Protein AF-A0A838K433-F1 (afdb_monomer_lite)

Structure (mmCIF, N/CA/C/O backbone):
data_AF-A0A838K433-F1
#
_entry.id   AF-A0A838K433-F1
#
loop_
_atom_site.group_PDB
_atom_site.id
_atom_site.type_symbol
_atom_site.label_atom_id
_atom_site.label_alt_id
_atom_site.label_comp_id
_atom_site.label_asym_id
_atom_site.label_entity_id
_atom_site.label_seq_id
_atom_site.pdbx_PDB_ins_code
_atom_site.Cartn_x
_atom_site.Cartn_y
_atom_site.Cartn_z
_atom_site.occupancy
_atom_site.B_iso_or_equiv
_atom_site.auth_seq_id
_atom_site.auth_comp_id
_atom_site.auth_asym_id
_atom_site.auth_atom_id
_atom_site.pdbx_PDB_model_num
ATOM 1 N N . MET A 1 1 ? 15.344 -2.415 -5.178 1.00 89.94 1 MET A N 1
ATOM 2 C CA . MET A 1 1 ? 14.919 -3.363 -4.120 1.00 89.94 1 MET A CA 1
ATOM 3 C C . MET A 1 1 ? 14.502 -4.659 -4.794 1.00 89.94 1 MET A C 1
ATOM 5 O O . MET A 1 1 ? 14.329 -4.636 -6.005 1.00 89.94 1 MET A O 1
ATOM 9 N N . VAL A 1 2 ? 14.387 -5.760 -4.058 1.00 92.88 2 VAL A N 1
ATOM 10 C CA . VAL A 1 2 ? 13.956 -7.071 -4.577 1.00 92.88 2 VAL A CA 1
ATOM 11 C C . VAL A 1 2 ? 12.911 -7.642 -3.614 1.00 92.88 2 VAL A C 1
ATOM 13 O O . VAL A 1 2 ? 13.137 -7.512 -2.407 1.00 92.88 2 VAL A O 1
ATOM 16 N N . PRO A 1 3 ? 11.809 -8.248 -4.096 1.00 95.12 3 PRO A N 1
ATOM 17 C CA . PRO A 1 3 ? 10.878 -8.977 -3.235 1.00 95.12 3 PRO A CA 1
ATOM 18 C C . PRO A 1 3 ? 11.617 -10.002 -2.378 1.00 95.12 3 PRO A C 1
ATOM 20 O O . PRO A 1 3 ? 12.563 -10.640 -2.851 1.00 95.12 3 PRO A O 1
ATOM 23 N N . GLU A 1 4 ? 11.229 -10.147 -1.118 1.00 94.06 4 GLU A N 1
ATOM 24 C CA . GLU A 1 4 ? 11.929 -11.026 -0.185 1.00 94.06 4 GLU A CA 1
ATOM 25 C C . GLU A 1 4 ? 11.886 -12.482 -0.650 1.00 94.06 4 GLU A C 1
ATOM 27 O O . GLU A 1 4 ? 12.928 -13.146 -0.654 1.00 94.06 4 GLU A O 1
ATOM 32 N N . ALA A 1 5 ? 10.738 -12.912 -1.182 1.00 93.62 5 ALA A N 1
ATOM 33 C CA . ALA A 1 5 ? 10.554 -14.238 -1.772 1.00 93.62 5 ALA A CA 1
ATOM 34 C C . ALA A 1 5 ? 11.549 -14.557 -2.910 1.00 93.62 5 ALA A C 1
ATOM 36 O O . ALA A 1 5 ? 11.824 -15.720 -3.191 1.00 93.62 5 ALA A O 1
ATOM 37 N N . LEU A 1 6 ? 12.129 -13.533 -3.549 1.00 93.25 6 LEU A N 1
ATOM 38 C CA . LEU A 1 6 ? 13.041 -13.667 -4.691 1.00 93.25 6 LEU A CA 1
ATOM 39 C C . LEU A 1 6 ? 14.467 -13.188 -4.388 1.00 93.25 6 LEU A C 1
ATOM 41 O O . LEU A 1 6 ? 15.329 -13.168 -5.266 1.00 93.25 6 LEU A O 1
ATOM 45 N N . ALA A 1 7 ? 14.750 -12.784 -3.149 1.00 93.25 7 ALA A N 1
ATOM 46 C CA . ALA A 1 7 ? 16.032 -12.190 -2.782 1.00 93.25 7 ALA A CA 1
ATOM 47 C C . ALA A 1 7 ? 17.143 -13.223 -2.510 1.00 93.25 7 ALA A C 1
ATOM 49 O O . ALA A 1 7 ? 18.300 -12.836 -2.290 1.00 93.25 7 ALA A O 1
ATOM 50 N N . GLY A 1 8 ? 16.815 -14.519 -2.482 1.00 90.56 8 GLY A N 1
ATOM 51 C CA . GLY A 1 8 ? 17.720 -15.591 -2.060 1.00 90.56 8 GLY A CA 1
ATOM 52 C C . GLY A 1 8 ? 18.079 -15.524 -0.562 1.00 90.56 8 GLY A C 1
ATOM 53 O O . GLY A 1 8 ? 17.536 -14.700 0.179 1.00 90.56 8 GLY A O 1
ATOM 54 N N . PRO A 1 9 ? 19.021 -16.345 -0.069 1.00 87.50 9 PRO A N 1
ATOM 55 C CA . PRO A 1 9 ? 19.333 -16.433 1.361 1.00 87.50 9 PRO A CA 1
ATOM 56 C C . PRO A 1 9 ? 19.984 -15.159 1.936 1.00 87.50 9 PRO A C 1
ATOM 58 O O . PRO A 1 9 ? 20.770 -14.472 1.270 1.00 87.50 9 PRO A O 1
ATOM 61 N N . GLY A 1 10 ? 19.705 -14.861 3.211 1.00 85.69 10 GLY A N 1
ATOM 62 C CA . GLY A 1 10 ? 20.320 -13.774 3.987 1.00 85.69 10 GLY A CA 1
ATOM 63 C C . GLY A 1 10 ? 19.314 -12.822 4.641 1.00 85.69 10 GLY A C 1
ATOM 64 O O . GLY A 1 10 ? 18.119 -13.053 4.588 1.00 85.69 10 GLY A O 1
ATOM 65 N N . THR A 1 11 ? 19.810 -11.735 5.245 1.00 82.38 11 THR A N 1
ATOM 66 C CA . THR A 1 11 ? 18.989 -10.843 6.092 1.00 82.38 11 THR A CA 1
ATOM 67 C C . THR A 1 11 ? 18.706 -9.460 5.499 1.00 82.38 11 THR A C 1
ATOM 69 O O . THR A 1 11 ? 17.673 -8.873 5.779 1.00 82.38 11 THR A O 1
ATOM 72 N N . ARG A 1 12 ? 19.611 -8.896 4.682 1.00 84.75 12 ARG A N 1
ATOM 73 C CA . ARG A 1 12 ? 19.490 -7.494 4.211 1.00 84.75 12 ARG A CA 1
ATOM 74 C C . ARG A 1 12 ? 19.630 -7.312 2.703 1.00 84.75 12 ARG A C 1
ATOM 76 O O . ARG A 1 12 ? 18.890 -6.549 2.088 1.00 84.75 12 ARG A O 1
ATOM 83 N N . GLY A 1 13 ? 20.602 -7.991 2.100 1.00 90.44 13 GLY A N 1
ATOM 84 C CA . GLY A 1 13 ? 20.918 -7.872 0.674 1.00 90.44 13 GLY A CA 1
ATOM 85 C C . GLY A 1 13 ? 20.280 -8.973 -0.165 1.00 90.44 13 GLY A C 1
ATOM 86 O O . GLY A 1 13 ? 20.207 -10.119 0.289 1.00 90.44 13 GLY A O 1
ATOM 87 N N . ALA A 1 14 ? 19.859 -8.644 -1.383 1.00 93.06 14 ALA A N 1
ATOM 88 C CA . ALA A 1 14 ? 19.435 -9.624 -2.380 1.00 93.06 14 ALA A CA 1
ATOM 89 C C . ALA A 1 14 ? 20.651 -10.272 -3.061 1.00 93.06 14 ALA A C 1
ATOM 91 O O . ALA A 1 14 ? 21.678 -9.619 -3.243 1.00 93.06 14 ALA A O 1
ATOM 92 N N . ARG A 1 15 ? 20.567 -11.560 -3.403 1.00 90.12 15 ARG A N 1
ATOM 93 C CA . ARG A 1 15 ? 21.621 -12.306 -4.106 1.00 90.12 15 ARG A CA 1
ATOM 94 C C . ARG A 1 15 ? 21.417 -12.186 -5.614 1.00 90.12 15 ARG A C 1
ATOM 96 O O . ARG A 1 15 ? 20.578 -12.873 -6.175 1.00 90.12 15 ARG A O 1
ATOM 103 N N . LEU A 1 16 ? 22.198 -11.317 -6.257 1.00 90.00 16 LEU A N 1
ATOM 104 C CA . LEU A 1 16 ? 22.052 -10.981 -7.679 1.00 90.00 16 LEU A CA 1
ATOM 105 C C . LEU A 1 16 ? 23.226 -11.493 -8.532 1.00 90.00 16 LEU A C 1
ATOM 107 O O . LEU A 1 16 ? 23.730 -10.780 -9.399 1.00 90.00 16 LEU A O 1
ATOM 111 N N . GLY A 1 17 ? 23.699 -12.711 -8.244 1.00 88.44 17 GLY A N 1
ATOM 112 C CA . GLY A 1 17 ? 24.794 -13.363 -8.972 1.00 88.44 17 GLY A CA 1
ATOM 113 C C . GLY A 1 17 ? 26.049 -12.478 -9.083 1.00 88.44 17 GLY A C 1
ATOM 114 O O . GLY A 1 17 ? 26.597 -12.103 -8.040 1.00 88.44 17 GLY A O 1
ATOM 115 N N . PRO A 1 18 ? 26.493 -12.105 -10.304 1.00 91.44 18 PRO A N 1
ATOM 116 C CA . PRO A 1 18 ? 27.712 -11.315 -10.521 1.00 91.44 18 PRO A CA 1
ATOM 117 C C . PRO A 1 18 ? 27.655 -9.916 -9.887 1.00 91.44 18 PRO A C 1
ATOM 119 O O . PRO A 1 18 ? 28.691 -9.341 -9.565 1.00 91.44 18 PRO A O 1
ATOM 122 N N . HIS A 1 19 ? 26.458 -9.379 -9.634 1.00 86.75 19 HIS A N 1
ATOM 123 C CA . HIS A 1 19 ? 26.279 -8.082 -8.972 1.00 86.75 19 HIS A CA 1
ATOM 124 C C . HIS A 1 19 ? 26.408 -8.159 -7.435 1.00 86.75 19 HIS A C 1
ATOM 126 O O . HIS A 1 19 ? 26.333 -7.145 -6.733 1.00 86.75 19 HIS A O 1
ATOM 132 N N . GLY A 1 20 ? 26.620 -9.359 -6.883 1.00 87.50 20 GLY A N 1
ATOM 133 C CA . GLY A 1 20 ? 26.852 -9.590 -5.460 1.00 87.50 20 GLY A CA 1
ATOM 134 C C . GLY A 1 20 ? 25.628 -9.325 -4.574 1.00 87.50 20 GLY A C 1
ATOM 135 O O . GLY A 1 20 ? 24.482 -9.362 -5.018 1.00 87.50 20 GLY A O 1
ATOM 136 N N . LYS A 1 21 ? 25.875 -9.080 -3.275 1.00 84.00 21 LYS A N 1
ATOM 137 C CA . LYS A 1 21 ? 24.831 -8.908 -2.237 1.00 84.00 21 LYS A CA 1
ATOM 138 C C . LYS A 1 21 ? 24.562 -7.464 -1.799 1.00 84.00 21 LYS A C 1
ATOM 140 O O . LYS A 1 21 ? 23.824 -7.244 -0.842 1.00 84.00 21 LYS A O 1
ATOM 145 N N . ARG A 1 22 ? 25.221 -6.484 -2.426 1.00 88.25 22 ARG A N 1
ATOM 146 C CA . ARG A 1 22 ? 25.147 -5.058 -2.044 1.00 88.25 22 ARG A CA 1
ATOM 147 C C . ARG A 1 22 ? 24.387 -4.189 -3.048 1.00 88.25 22 ARG A C 1
ATOM 149 O O . ARG A 1 22 ? 24.038 -3.069 -2.700 1.00 88.25 22 ARG A O 1
ATOM 156 N N . ALA A 1 23 ? 24.106 -4.706 -4.246 1.00 91.31 23 ALA A N 1
ATOM 157 C CA . ALA A 1 23 ? 23.444 -3.960 -5.316 1.00 91.31 23 ALA A CA 1
ATOM 158 C C . ALA A 1 23 ? 21.968 -3.644 -5.018 1.00 91.31 23 ALA A C 1
ATOM 160 O O . ALA A 1 23 ? 21.461 -2.605 -5.429 1.00 91.31 23 ALA A O 1
ATOM 161 N N . ALA A 1 24 ? 21.273 -4.506 -4.269 1.00 90.94 24 ALA A N 1
ATOM 162 C CA . ALA A 1 24 ? 19.888 -4.272 -3.880 1.00 90.94 24 ALA A CA 1
ATOM 163 C C . ALA A 1 24 ? 19.582 -4.812 -2.482 1.00 90.94 24 ALA A C 1
ATOM 165 O O . ALA A 1 24 ? 20.153 -5.808 -2.030 1.00 90.94 24 ALA A O 1
ATOM 166 N N . ARG A 1 25 ? 18.634 -4.157 -1.809 1.00 91.81 25 ARG A N 1
ATOM 167 C CA . ARG A 1 25 ? 18.033 -4.640 -0.561 1.00 91.81 25 ARG A CA 1
ATOM 168 C C . ARG A 1 25 ? 16.790 -5.470 -0.849 1.00 91.81 25 ARG A C 1
ATOM 170 O O . ARG A 1 25 ? 16.063 -5.152 -1.795 1.00 91.81 25 ARG A O 1
ATOM 177 N N . ARG A 1 26 ? 16.566 -6.490 -0.021 1.00 93.56 26 ARG A N 1
ATOM 178 C CA . ARG A 1 26 ? 15.294 -7.221 0.026 1.00 93.56 26 ARG A CA 1
ATOM 179 C C . ARG A 1 26 ? 14.228 -6.381 0.730 1.00 93.56 26 ARG A C 1
ATOM 181 O O . ARG A 1 26 ? 14.591 -5.566 1.580 1.00 93.56 26 ARG A O 1
ATOM 188 N N . ALA A 1 27 ? 12.969 -6.544 0.352 1.00 92.69 27 ALA A N 1
ATOM 189 C CA . ALA A 1 27 ? 11.845 -5.878 0.997 1.00 92.69 27 ALA A CA 1
ATOM 190 C C . ALA A 1 27 ? 10.579 -6.728 0.857 1.00 92.69 27 ALA A C 1
ATOM 192 O O . ALA A 1 27 ? 10.219 -7.111 -0.259 1.00 92.69 27 ALA A O 1
ATOM 193 N N . LYS A 1 28 ? 9.930 -6.982 1.993 1.00 94.62 28 LYS A N 1
ATOM 194 C CA . LYS A 1 28 ? 8.641 -7.660 2.085 1.00 94.62 28 LYS A CA 1
ATOM 195 C C . LYS A 1 28 ? 7.521 -6.756 1.569 1.00 94.62 28 LYS A C 1
ATOM 197 O O . LYS A 1 28 ? 7.586 -5.535 1.717 1.00 94.62 28 LYS A O 1
ATOM 202 N N . GLY A 1 29 ? 6.514 -7.350 0.939 1.00 96.06 29 GLY A N 1
ATOM 203 C CA . GLY A 1 29 ? 5.365 -6.644 0.377 1.00 96.06 29 GLY A CA 1
ATOM 204 C C . GLY A 1 29 ? 5.584 -6.134 -1.051 1.00 96.06 29 GLY A C 1
ATOM 205 O O . GLY A 1 29 ? 4.675 -5.545 -1.625 1.00 96.06 29 GLY A O 1
ATOM 206 N N . LEU A 1 30 ? 6.757 -6.364 -1.657 1.00 97.19 30 LEU A N 1
ATOM 207 C CA . LEU A 1 30 ? 7.008 -6.031 -3.069 1.00 97.19 30 LEU A CA 1
ATOM 208 C C . LEU A 1 30 ? 6.631 -7.161 -4.034 1.00 97.19 30 LEU A C 1
ATOM 210 O O . LEU A 1 30 ? 6.676 -6.960 -5.245 1.00 97.19 30 LEU A O 1
ATOM 214 N N . GLU A 1 31 ? 6.280 -8.340 -3.528 1.00 98.12 31 GLU A N 1
ATOM 215 C CA . GLU A 1 31 ? 5.940 -9.523 -4.320 1.00 98.12 31 GLU A CA 1
ATOM 216 C C . GLU A 1 31 ? 4.786 -9.235 -5.286 1.00 98.12 31 GLU A C 1
ATOM 218 O O . GLU A 1 31 ? 4.865 -9.579 -6.467 1.00 98.12 31 GLU A O 1
ATOM 223 N N . GLY A 1 32 ? 3.760 -8.517 -4.814 1.00 97.69 32 GLY A N 1
ATOM 224 C CA . GLY A 1 32 ? 2.599 -8.151 -5.624 1.00 97.69 32 GLY A CA 1
ATOM 225 C C . GLY A 1 32 ? 2.948 -7.309 -6.851 1.00 97.69 32 GLY A C 1
ATOM 226 O O . GLY A 1 32 ? 2.273 -7.427 -7.867 1.00 97.69 32 GLY A O 1
ATOM 227 N N . ALA A 1 33 ? 4.044 -6.540 -6.824 1.00 97.69 33 ALA A N 1
ATOM 228 C CA . ALA A 1 33 ? 4.461 -5.694 -7.947 1.00 97.69 33 ALA A CA 1
ATOM 229 C C . ALA A 1 33 ? 4.930 -6.491 -9.179 1.00 97.69 33 ALA A C 1
ATOM 231 O O . ALA A 1 33 ? 5.159 -5.912 -10.241 1.00 97.69 33 ALA A O 1
ATOM 232 N N . LEU A 1 34 ? 5.114 -7.809 -9.048 1.00 96.19 34 LEU A N 1
ATOM 233 C CA . LEU A 1 34 ? 5.389 -8.707 -10.172 1.00 96.19 34 LEU A CA 1
ATOM 234 C C . LEU A 1 34 ? 4.120 -9.281 -10.811 1.00 96.19 34 LEU A C 1
ATOM 236 O O . LEU A 1 34 ? 4.208 -9.808 -11.918 1.00 96.19 34 LEU A O 1
ATOM 240 N N . VAL A 1 35 ? 2.980 -9.159 -10.129 1.00 97.56 35 VAL A N 1
ATOM 241 C CA . VAL A 1 35 ? 1.703 -9.787 -10.483 1.00 97.56 35 VAL A CA 1
ATOM 242 C C . VAL A 1 35 ? 0.679 -8.719 -10.862 1.00 97.56 35 VAL A C 1
ATOM 244 O O . VAL A 1 35 ? 0.248 -8.663 -12.008 1.00 97.56 35 VAL A O 1
ATOM 247 N N . ASP A 1 36 ? 0.350 -7.826 -9.928 1.00 98.31 36 ASP A N 1
ATOM 248 C CA . ASP A 1 36 ? -0.511 -6.666 -10.152 1.00 98.31 36 ASP A CA 1
ATOM 249 C C . ASP A 1 36 ? 0.358 -5.508 -10.649 1.00 98.31 36 ASP A C 1
ATOM 251 O O . ASP A 1 36 ? 1.019 -4.815 -9.869 1.00 98.31 36 ASP A O 1
ATOM 255 N N . ARG A 1 37 ? 0.436 -5.366 -11.974 1.00 97.88 37 ARG A N 1
ATOM 256 C CA . ARG A 1 37 ? 1.218 -4.335 -12.658 1.00 97.88 37 ARG A CA 1
ATOM 257 C C . ARG A 1 37 ? 0.705 -4.100 -14.067 1.00 97.88 37 ARG A C 1
ATOM 259 O O . ARG A 1 37 ? 0.320 -5.039 -14.756 1.00 97.88 37 ARG A O 1
ATOM 266 N N . ASP A 1 38 ? 0.858 -2.868 -14.521 1.00 96.50 38 ASP A N 1
ATOM 267 C CA . ASP A 1 38 ? 0.491 -2.447 -15.866 1.00 96.50 38 ASP A CA 1
ATOM 268 C C . ASP A 1 38 ? 1.687 -1.774 -16.551 1.00 96.50 38 ASP A C 1
ATOM 270 O O . ASP A 1 38 ? 2.643 -1.333 -15.903 1.00 96.50 38 ASP A O 1
ATOM 274 N N . ARG A 1 39 ? 1.692 -1.737 -17.886 1.00 97.19 39 ARG A N 1
ATOM 275 C CA . ARG A 1 39 ? 2.746 -1.056 -18.646 1.00 97.19 39 ARG A CA 1
ATOM 276 C C . ARG A 1 39 ? 2.346 0.397 -18.860 1.00 97.19 39 ARG A C 1
ATOM 278 O O . ARG A 1 39 ? 1.383 0.672 -19.564 1.00 97.19 39 ARG A O 1
ATOM 285 N N . HIS A 1 40 ? 3.116 1.320 -18.297 1.00 96.38 40 HIS A N 1
ATOM 286 C CA . HIS A 1 40 ? 2.882 2.755 -18.434 1.00 96.38 40 HIS A CA 1
ATOM 287 C C . HIS A 1 40 ? 3.940 3.389 -19.330 1.00 96.38 40 HIS A C 1
ATOM 289 O O . HIS A 1 40 ? 5.113 3.005 -19.285 1.00 96.38 40 HIS A O 1
ATOM 295 N N . SER A 1 41 ? 3.525 4.381 -20.119 1.00 96.50 41 SER A N 1
ATOM 296 C CA . SER A 1 41 ? 4.446 5.320 -20.757 1.00 96.50 41 SER A CA 1
ATOM 297 C C . SER A 1 41 ? 4.638 6.520 -19.838 1.00 96.50 41 SER A C 1
ATOM 299 O O . SER A 1 41 ? 3.664 7.163 -19.450 1.00 96.50 41 SER A O 1
ATOM 301 N N . ILE A 1 42 ? 5.884 6.797 -19.470 1.00 94.62 42 ILE A N 1
ATOM 302 C CA . ILE A 1 42 ? 6.265 7.973 -18.692 1.00 94.62 42 ILE A CA 1
ATOM 303 C C . ILE A 1 42 ? 6.897 8.965 -19.662 1.00 94.62 42 ILE A C 1
ATOM 305 O O . ILE A 1 42 ? 7.993 8.714 -20.168 1.00 94.62 42 ILE A O 1
ATOM 309 N N . ALA A 1 43 ? 6.184 10.054 -19.939 1.00 96.12 43 ALA A N 1
ATOM 310 C CA . ALA A 1 43 ? 6.647 11.145 -20.788 1.00 96.12 43 ALA A CA 1
ATOM 311 C C . ALA A 1 43 ? 7.391 12.210 -19.970 1.00 96.12 43 ALA A C 1
ATOM 313 O O . ALA A 1 43 ? 7.228 12.305 -18.748 1.00 96.12 43 ALA A O 1
ATOM 314 N N . ALA A 1 44 ? 8.214 13.008 -20.647 1.00 96.12 44 ALA A N 1
ATOM 315 C CA . ALA A 1 44 ? 8.796 14.202 -20.060 1.00 96.12 44 ALA A CA 1
ATOM 316 C C . ALA A 1 44 ? 7.703 15.180 -19.587 1.00 96.12 44 ALA A C 1
ATOM 318 O O . ALA A 1 44 ? 6.595 15.214 -20.118 1.00 96.12 44 ALA A O 1
ATOM 319 N N . LEU A 1 45 ? 8.021 15.968 -18.555 1.00 96.06 45 LEU A N 1
ATOM 320 C CA . LEU A 1 45 ? 7.087 16.949 -17.996 1.00 96.06 45 LEU A CA 1
ATOM 321 C C . LEU A 1 45 ? 6.926 18.181 -18.902 1.00 96.06 45 LEU A C 1
ATOM 323 O O . LEU A 1 45 ? 5.869 18.805 -18.897 1.00 96.06 45 LEU A O 1
ATOM 327 N N . ASP A 1 46 ? 7.976 18.540 -19.646 1.00 96.12 46 ASP A N 1
ATOM 328 C CA . ASP A 1 46 ? 7.944 19.634 -20.616 1.00 96.12 46 ASP A CA 1
ATOM 329 C C . ASP A 1 46 ? 7.135 19.198 -21.853 1.00 96.12 46 ASP A C 1
ATOM 331 O O . ASP A 1 46 ? 7.522 18.223 -22.499 1.00 96.12 46 ASP A O 1
ATOM 335 N N . PRO A 1 47 ? 6.050 19.907 -22.225 1.00 93.25 47 PRO A N 1
ATOM 336 C CA . PRO A 1 47 ? 5.231 19.556 -23.387 1.00 93.25 47 PRO A CA 1
ATOM 337 C C . PRO A 1 47 ? 5.978 19.564 -24.729 1.00 93.25 47 PRO A C 1
ATOM 339 O O . PRO A 1 47 ? 5.487 18.989 -25.697 1.00 93.25 47 PRO A O 1
ATOM 342 N N . SER A 1 48 ? 7.127 20.241 -24.812 1.00 96.25 48 SER A N 1
ATOM 343 C CA . SER A 1 48 ? 7.980 20.272 -26.006 1.00 96.25 48 SER A CA 1
ATOM 344 C C . SER A 1 48 ? 8.999 19.128 -26.060 1.00 96.25 48 SER A C 1
ATOM 346 O O . SER A 1 48 ? 9.619 18.891 -27.101 1.00 96.25 48 SER A O 1
ATOM 348 N N . ASP A 1 49 ? 9.168 18.395 -24.958 1.00 97.38 49 ASP A N 1
ATOM 349 C CA . ASP A 1 49 ? 10.081 17.267 -24.857 1.00 97.38 49 ASP A CA 1
ATOM 350 C C . ASP A 1 49 ? 9.355 15.951 -25.165 1.00 97.38 49 ASP A C 1
ATOM 352 O O . ASP A 1 49 ? 8.580 15.419 -24.374 1.00 97.38 49 ASP A O 1
ATOM 356 N N . ASN A 1 50 ? 9.656 15.383 -26.331 1.00 96.31 50 ASN A N 1
ATOM 357 C CA . ASN A 1 50 ? 9.012 14.161 -26.818 1.00 96.31 50 ASN A CA 1
ATOM 358 C C . ASN A 1 50 ? 9.606 12.869 -26.230 1.00 96.31 50 ASN A C 1
ATOM 360 O O . ASN A 1 50 ? 9.253 11.767 -26.666 1.00 96.31 50 ASN A O 1
ATOM 364 N N . ARG A 1 51 ? 10.550 12.957 -25.283 1.00 97.62 51 ARG A N 1
ATOM 365 C CA . ARG A 1 51 ? 11.126 11.765 -24.652 1.00 97.62 51 ARG A CA 1
ATOM 366 C C . ARG A 1 51 ? 10.072 11.059 -23.809 1.00 97.62 51 ARG A C 1
ATOM 368 O O . ARG A 1 51 ? 9.444 11.647 -22.932 1.00 97.62 51 ARG A O 1
ATOM 375 N N . GLN A 1 52 ? 9.950 9.756 -24.027 1.00 97.00 52 GLN A N 1
ATOM 376 C CA . GLN A 1 52 ? 9.136 8.874 -23.204 1.00 97.00 52 GLN A CA 1
ATOM 377 C C . GLN A 1 52 ? 9.821 7.525 -23.016 1.00 97.00 52 GLN A C 1
ATOM 379 O O . GLN A 1 52 ? 10.568 7.064 -23.882 1.00 97.00 52 GLN A O 1
ATOM 384 N N . ILE A 1 53 ? 9.542 6.878 -21.889 1.00 97.06 53 ILE A N 1
ATOM 385 C CA . ILE A 1 53 ? 9.988 5.514 -21.606 1.00 97.06 53 ILE A CA 1
ATOM 386 C C . ILE A 1 53 ? 8.801 4.659 -21.180 1.00 97.06 53 ILE A C 1
ATOM 388 O O . ILE A 1 53 ? 7.963 5.091 -20.392 1.00 97.06 53 ILE A O 1
ATOM 392 N N . SER A 1 54 ? 8.735 3.425 -21.676 1.00 97.19 54 SER A N 1
ATOM 393 C CA . SER A 1 54 ? 7.728 2.465 -21.224 1.00 97.19 54 SER A CA 1
ATOM 394 C C . SER A 1 54 ? 8.298 1.549 -20.152 1.00 97.19 54 SER A C 1
ATO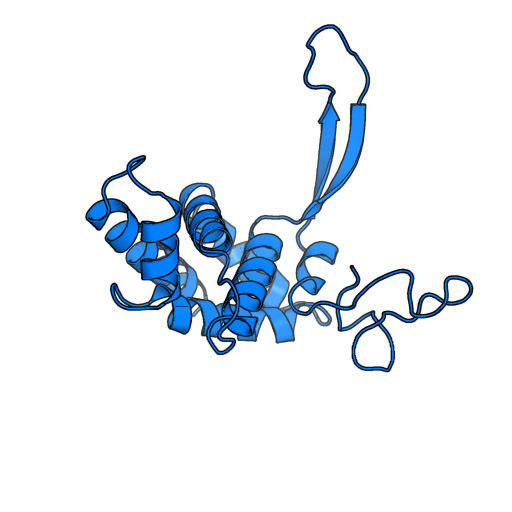M 396 O O . SER A 1 54 ? 9.330 0.912 -20.371 1.00 97.19 54 SER A O 1
ATOM 398 N N . MET A 1 55 ? 7.599 1.417 -19.028 1.00 96.69 55 MET A N 1
ATOM 399 C CA . MET A 1 55 ? 7.991 0.513 -17.948 1.00 96.69 55 MET A CA 1
ATOM 400 C C . MET A 1 55 ? 6.786 -0.154 -17.293 1.00 96.69 55 MET A C 1
ATOM 402 O O . MET A 1 55 ? 5.662 0.333 -17.382 1.00 96.69 55 MET A O 1
ATOM 406 N N . TRP A 1 56 ? 7.038 -1.274 -16.624 1.00 97.50 56 TRP A N 1
ATOM 407 C CA . TRP A 1 56 ? 6.062 -1.884 -15.730 1.00 97.50 56 TRP A CA 1
ATOM 408 C C . TRP A 1 56 ? 5.948 -1.060 -14.449 1.00 97.50 56 TRP A C 1
ATOM 410 O O . TRP A 1 56 ? 6.961 -0.782 -13.806 1.00 97.50 56 TRP A O 1
ATOM 420 N N . VAL A 1 57 ? 4.724 -0.703 -14.074 1.00 96.44 57 VAL A N 1
ATOM 421 C CA . VAL A 1 57 ? 4.400 0.017 -12.840 1.00 96.44 57 VAL A CA 1
ATOM 422 C C . VAL A 1 57 ? 3.487 -0.865 -12.006 1.00 96.44 57 VAL A C 1
ATOM 424 O O . VAL A 1 57 ? 2.569 -1.484 -12.536 1.00 96.44 57 VAL A O 1
ATOM 427 N N . ALA A 1 58 ? 3.764 -0.945 -10.706 1.00 97.94 58 ALA A N 1
ATOM 428 C CA . ALA A 1 58 ? 2.939 -1.703 -9.777 1.00 97.94 58 ALA A CA 1
ATOM 429 C C . ALA A 1 58 ? 1.504 -1.159 -9.770 1.00 97.94 58 ALA A C 1
ATOM 431 O O . ALA A 1 58 ? 1.295 0.053 -9.689 1.00 97.94 58 ALA A O 1
ATOM 432 N N . GLY A 1 59 ? 0.541 -2.069 -9.839 1.00 98.06 59 GLY A N 1
ATOM 433 C CA . GLY A 1 59 ? -0.871 -1.757 -9.742 1.00 98.06 59 GLY A CA 1
ATOM 434 C C . GLY A 1 59 ? -1.279 -1.385 -8.312 1.00 98.06 59 GLY A C 1
ATOM 435 O O . GLY A 1 59 ? -0.495 -1.532 -7.365 1.00 98.06 59 GLY A O 1
ATOM 436 N N . PRO A 1 60 ? -2.507 -0.876 -8.123 1.00 98.00 60 PRO A N 1
ATOM 437 C CA . PRO A 1 60 ? -2.931 -0.343 -6.834 1.00 98.00 60 PRO A CA 1
ATOM 438 C C . PRO A 1 60 ? -2.974 -1.367 -5.694 1.00 98.00 60 PRO A C 1
ATOM 440 O O . PRO A 1 60 ? -2.667 -1.010 -4.557 1.00 98.00 60 PRO A O 1
ATOM 443 N N . GLY A 1 61 ? -3.301 -2.631 -5.978 1.00 98.31 61 GLY A N 1
ATOM 444 C CA . GLY A 1 61 ? -3.301 -3.697 -4.976 1.00 98.31 61 GLY A CA 1
ATOM 445 C C . GLY A 1 61 ? -1.883 -3.998 -4.494 1.00 98.31 61 GLY A C 1
ATOM 446 O O . GLY A 1 61 ? -1.629 -4.036 -3.290 1.00 98.31 61 GLY A O 1
ATOM 447 N N . ALA A 1 62 ? -0.931 -4.109 -5.422 1.00 98.50 62 ALA A N 1
ATOM 448 C CA . ALA A 1 62 ? 0.486 -4.265 -5.096 1.00 98.50 62 ALA A CA 1
ATOM 449 C C . ALA A 1 62 ? 1.043 -3.073 -4.305 1.00 98.50 62 ALA A C 1
ATOM 451 O O . ALA A 1 62 ? 1.797 -3.261 -3.347 1.00 98.50 62 ALA A O 1
ATOM 452 N N . LEU A 1 63 ? 0.677 -1.846 -4.690 1.00 98.25 63 LEU A N 1
ATOM 453 C CA . LEU A 1 63 ? 1.097 -0.637 -3.983 1.00 98.25 63 LEU A CA 1
ATOM 454 C C . LEU A 1 63 ? 0.541 -0.596 -2.556 1.00 98.25 63 LEU A C 1
ATOM 456 O O . LEU A 1 63 ? 1.297 -0.286 -1.635 1.00 98.25 63 LEU A O 1
ATOM 460 N N . LEU A 1 64 ? -0.732 -0.949 -2.358 1.00 98.44 64 LEU A N 1
ATOM 461 C CA . LEU A 1 64 ? -1.340 -1.018 -1.030 1.00 98.44 64 LEU A CA 1
ATOM 462 C C . LEU A 1 64 ? -0.610 -2.029 -0.136 1.00 98.44 64 LEU A C 1
ATOM 464 O O . LEU A 1 64 ? -0.184 -1.668 0.962 1.00 98.44 64 LEU A O 1
ATOM 468 N N . VAL A 1 65 ? -0.391 -3.255 -0.627 1.00 98.44 65 VAL A N 1
ATOM 469 C CA . VAL A 1 65 ? 0.347 -4.308 0.097 1.00 98.44 65 VAL A CA 1
ATOM 470 C C . VAL A 1 65 ? 1.731 -3.807 0.514 1.00 98.44 65 VAL A C 1
ATOM 472 O O . VAL A 1 65 ? 2.096 -3.885 1.689 1.00 98.44 65 VAL A O 1
ATOM 475 N N . ALA A 1 66 ? 2.485 -3.219 -0.418 1.00 97.44 66 ALA A N 1
ATOM 476 C CA . ALA A 1 66 ? 3.820 -2.699 -0.138 1.00 97.44 66 ALA A CA 1
ATOM 477 C C . ALA A 1 66 ? 3.814 -1.586 0.924 1.00 97.44 66 ALA A C 1
ATOM 479 O O . ALA A 1 66 ? 4.688 -1.548 1.794 1.00 97.44 66 ALA A O 1
ATOM 480 N N . LYS A 1 67 ? 2.845 -0.665 0.859 1.00 96.12 67 LYS A N 1
ATOM 481 C CA . LYS A 1 67 ? 2.732 0.466 1.793 1.00 96.12 67 LYS A CA 1
ATOM 482 C C . LYS A 1 67 ? 2.400 0.003 3.204 1.00 96.12 67 LYS A C 1
ATOM 484 O O . LYS A 1 67 ? 3.053 0.440 4.147 1.00 96.12 67 LYS A O 1
ATOM 489 N N . VAL A 1 68 ? 1.440 -0.904 3.335 1.00 96.50 68 VAL A N 1
ATOM 490 C CA . VAL A 1 68 ? 0.973 -1.428 4.622 1.00 96.50 68 VAL A CA 1
ATOM 491 C C . VAL A 1 68 ? 2.094 -2.174 5.349 1.00 96.50 68 VAL A C 1
ATOM 493 O O . VAL A 1 68 ? 2.379 -1.855 6.503 1.00 96.50 68 VAL A O 1
ATOM 496 N N . HIS A 1 69 ? 2.820 -3.063 4.657 1.00 95.81 69 HIS A N 1
ATOM 497 C CA . HIS A 1 69 ? 4.023 -3.704 5.214 1.00 95.81 69 HIS A CA 1
ATOM 498 C C . HIS A 1 69 ? 5.054 -2.673 5.656 1.00 95.81 69 HIS A C 1
ATOM 500 O O . HIS A 1 69 ? 5.648 -2.786 6.728 1.00 95.81 69 HIS A O 1
ATOM 506 N N . LYS A 1 70 ? 5.247 -1.618 4.856 1.00 91.31 70 LYS A N 1
ATOM 507 C CA . LYS A 1 70 ? 6.245 -0.607 5.181 1.00 91.31 70 LYS A CA 1
ATOM 508 C C . LYS A 1 70 ? 5.904 0.219 6.420 1.00 91.31 70 LYS A C 1
ATOM 510 O O . LYS A 1 70 ? 6.818 0.676 7.110 1.00 91.31 70 LYS A O 1
ATOM 515 N N . ILE A 1 71 ? 4.618 0.452 6.659 1.00 92.88 71 ILE A N 1
ATOM 516 C CA . ILE A 1 71 ? 4.123 1.132 7.856 1.00 92.88 71 ILE A CA 1
ATOM 517 C C . ILE A 1 71 ? 4.288 0.207 9.062 1.00 92.88 71 ILE A C 1
ATOM 519 O O . ILE A 1 71 ? 4.900 0.624 10.042 1.00 92.88 71 ILE A O 1
ATOM 523 N N . ALA A 1 72 ? 3.857 -1.053 8.954 1.00 92.31 72 ALA A N 1
ATOM 524 C CA . ALA A 1 72 ? 3.959 -2.043 10.027 1.00 92.31 72 ALA A CA 1
ATOM 525 C C . ALA A 1 72 ? 5.403 -2.246 10.524 1.00 92.31 72 ALA A C 1
ATOM 527 O O . ALA A 1 72 ? 5.637 -2.252 11.725 1.00 92.31 72 ALA A O 1
ATOM 528 N N . GLU A 1 73 ? 6.397 -2.289 9.624 1.00 87.81 73 GLU A N 1
ATOM 529 C CA . GLU A 1 73 ? 7.826 -2.365 9.991 1.00 87.81 73 GLU A CA 1
ATOM 530 C C . GLU A 1 73 ? 8.317 -1.209 10.886 1.00 87.81 73 GLU A C 1
ATOM 532 O O . GLU A 1 73 ? 9.410 -1.287 11.451 1.00 87.81 73 GLU A O 1
ATOM 537 N N . ARG A 1 74 ? 7.585 -0.091 10.933 1.00 80.44 74 ARG A N 1
ATOM 538 C CA . ARG A 1 74 ? 8.024 1.155 11.569 1.00 80.44 74 ARG A CA 1
ATOM 539 C C . ARG A 1 74 ? 7.211 1.555 12.787 1.00 80.44 74 ARG A C 1
ATOM 541 O O . ARG A 1 74 ? 7.721 2.366 13.547 1.00 80.44 74 ARG A O 1
ATOM 548 N N . VAL A 1 75 ? 5.998 1.034 12.971 1.00 74.94 75 VAL A N 1
ATOM 549 C CA . VAL A 1 75 ? 5.171 1.361 14.148 1.00 74.94 75 VAL A CA 1
ATOM 550 C C . VAL A 1 75 ? 5.910 1.010 15.447 1.00 74.94 75 VAL A C 1
ATOM 552 O O . VAL A 1 75 ? 5.903 1.802 16.383 1.00 74.94 75 VAL A O 1
ATOM 555 N N . ASP A 1 76 ? 6.678 -0.082 15.450 1.00 65.62 76 ASP A N 1
ATOM 556 C CA . ASP A 1 76 ? 7.476 -0.509 16.609 1.00 65.62 76 ASP A CA 1
ATOM 557 C C . ASP A 1 76 ? 8.877 0.132 16.687 1.00 65.62 76 ASP A C 1
ATOM 559 O O . ASP A 1 76 ? 9.617 -0.076 17.651 1.00 65.62 76 ASP A O 1
ATOM 563 N N . ALA A 1 77 ? 9.287 0.901 15.673 1.00 62.16 77 ALA A N 1
ATOM 564 C CA . ALA A 1 77 ? 10.609 1.514 15.616 1.00 62.16 77 ALA A CA 1
ATOM 565 C C . ALA A 1 77 ? 10.519 3.001 15.986 1.00 62.16 77 ALA A C 1
ATOM 567 O O . ALA A 1 77 ? 9.882 3.788 15.294 1.00 62.16 77 ALA A O 1
ATOM 568 N N . SER A 1 78 ? 11.243 3.419 17.029 1.00 54.41 78 SER A N 1
ATOM 569 C CA . SER A 1 78 ? 11.296 4.807 17.528 1.00 54.41 78 SER A CA 1
ATOM 570 C C . SER A 1 78 ? 11.900 5.832 16.548 1.00 54.41 78 SER A C 1
ATOM 572 O O . SER A 1 78 ? 12.222 6.949 16.953 1.00 54.41 78 SER A O 1
ATOM 574 N N . ASP A 1 79 ? 12.125 5.461 15.286 1.00 50.78 79 ASP A N 1
ATOM 575 C CA . ASP A 1 79 ? 12.756 6.299 14.275 1.00 50.78 79 ASP A CA 1
ATOM 576 C C . ASP A 1 79 ? 11.753 6.703 13.191 1.00 50.78 79 ASP A C 1
ATOM 578 O O . ASP A 1 79 ? 10.991 5.892 12.668 1.00 50.78 79 ASP A O 1
ATOM 582 N N . ARG A 1 80 ? 11.797 7.998 12.871 1.00 50.66 80 ARG A N 1
ATOM 583 C CA . ARG A 1 80 ? 11.044 8.769 11.871 1.00 50.66 80 ARG A CA 1
ATOM 584 C C . ARG A 1 80 ? 10.032 7.957 11.045 1.00 50.66 80 ARG A C 1
ATOM 586 O O . ARG A 1 80 ? 10.236 7.686 9.853 1.00 50.66 80 ARG A O 1
ATOM 593 N N . VAL A 1 81 ? 8.907 7.634 11.683 1.00 55.00 81 VAL A N 1
ATOM 594 C CA . VAL A 1 81 ? 7.673 7.198 11.029 1.00 55.00 81 VAL A CA 1
ATOM 595 C C . VAL A 1 81 ? 7.385 8.189 9.901 1.00 55.00 81 VAL A C 1
ATOM 597 O O . VAL A 1 81 ? 7.287 9.398 10.110 1.00 55.00 81 VAL A O 1
ATOM 600 N N . ARG A 1 82 ? 7.377 7.701 8.657 1.00 69.69 82 ARG A N 1
ATOM 601 C CA . ARG A 1 82 ? 7.092 8.548 7.498 1.00 69.69 82 ARG A CA 1
ATOM 602 C C . ARG A 1 82 ? 5.592 8.550 7.305 1.00 69.69 82 ARG A C 1
ATOM 604 O O . ARG A 1 82 ? 5.084 7.776 6.500 1.00 69.69 82 ARG A O 1
ATOM 611 N N . ASP A 1 83 ? 4.933 9.444 8.032 1.00 86.25 83 ASP A N 1
ATOM 612 C CA . ASP A 1 83 ? 3.489 9.689 7.995 1.00 86.25 83 ASP A CA 1
ATOM 613 C C . ASP A 1 83 ? 2.923 9.666 6.558 1.00 86.25 83 ASP A C 1
ATOM 615 O O . ASP A 1 83 ? 1.840 9.142 6.309 1.00 86.25 83 ASP A O 1
ATOM 619 N N . LYS A 1 84 ? 3.705 10.139 5.573 1.00 89.12 84 LYS A N 1
ATOM 620 C CA . LYS A 1 84 ? 3.332 10.145 4.150 1.00 89.12 84 LYS A CA 1
ATOM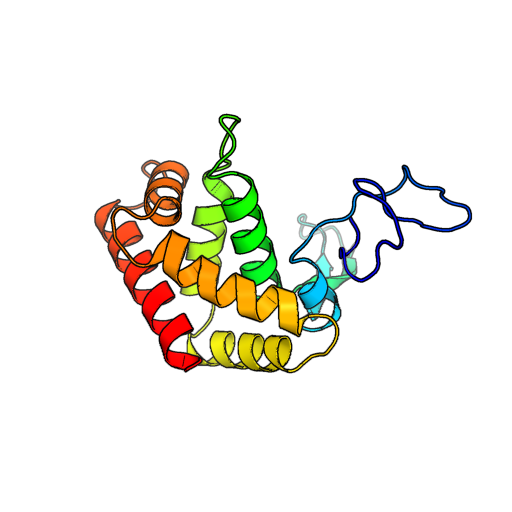 621 C C . LYS A 1 84 ? 2.919 8.786 3.575 1.00 89.12 84 LYS A C 1
ATOM 623 O O . LYS A 1 84 ? 2.129 8.765 2.643 1.00 89.12 84 LYS A O 1
ATOM 628 N N . ASP A 1 85 ? 3.457 7.670 4.077 1.00 92.50 85 ASP A N 1
ATOM 629 C CA . ASP A 1 85 ? 3.088 6.348 3.558 1.00 92.50 85 ASP A CA 1
ATOM 630 C C . ASP A 1 85 ? 1.624 6.025 3.910 1.00 92.50 85 ASP A C 1
ATOM 632 O O . ASP A 1 85 ? 0.928 5.434 3.089 1.00 92.50 85 ASP A O 1
ATOM 636 N N . ALA A 1 86 ? 1.127 6.483 5.067 1.00 95.06 86 ALA A N 1
ATOM 637 C CA . ALA A 1 86 ? -0.286 6.362 5.420 1.00 95.06 86 ALA A CA 1
ATOM 638 C C . ALA A 1 86 ? -1.172 7.282 4.566 1.00 95.06 86 ALA A C 1
ATOM 640 O O . ALA A 1 86 ? -2.242 6.874 4.126 1.00 95.06 86 ALA A O 1
ATOM 641 N N . LEU A 1 87 ? -0.710 8.494 4.244 1.00 95.06 87 LEU A N 1
ATOM 642 C CA . LEU A 1 87 ? -1.433 9.361 3.308 1.00 95.06 87 LEU A CA 1
ATOM 643 C C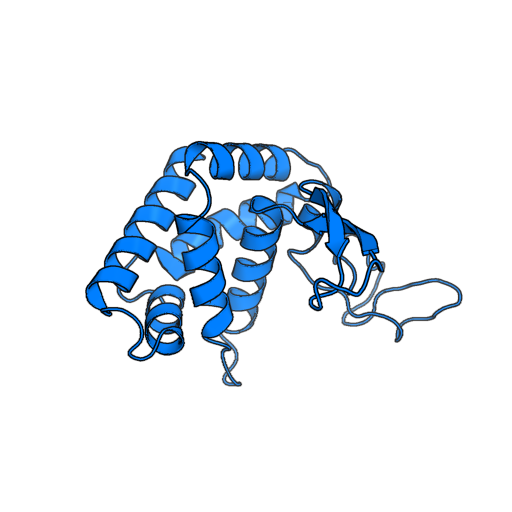 . LEU A 1 87 ? -1.494 8.770 1.890 1.00 95.06 87 LEU A C 1
ATOM 645 O O . LEU A 1 87 ? -2.505 8.908 1.207 1.00 95.06 87 LEU A O 1
ATOM 649 N N . ASP A 1 88 ? -0.442 8.081 1.443 1.00 96.19 88 ASP A N 1
ATOM 650 C CA . ASP A 1 88 ? -0.464 7.359 0.167 1.00 96.19 88 ASP A CA 1
ATOM 651 C C . ASP A 1 88 ? -1.489 6.209 0.185 1.00 96.19 88 ASP A C 1
ATOM 653 O O . ASP A 1 88 ? -2.159 5.992 -0.823 1.00 96.19 88 ASP A O 1
ATOM 657 N N . VAL A 1 89 ? -1.666 5.516 1.319 1.00 97.69 89 VAL A N 1
ATOM 658 C CA . VAL A 1 89 ? -2.741 4.518 1.490 1.00 97.69 89 VAL A CA 1
ATOM 659 C C . VAL A 1 89 ? -4.114 5.172 1.337 1.00 97.69 89 VAL A C 1
ATOM 661 O O . VAL A 1 89 ? -4.912 4.687 0.540 1.00 97.69 89 VAL A O 1
ATOM 664 N N . LEU A 1 90 ? -4.367 6.308 2.000 1.00 97.81 90 LEU A N 1
ATOM 665 C CA . LEU A 1 90 ? -5.632 7.039 1.844 1.00 97.81 90 LEU A CA 1
ATOM 666 C C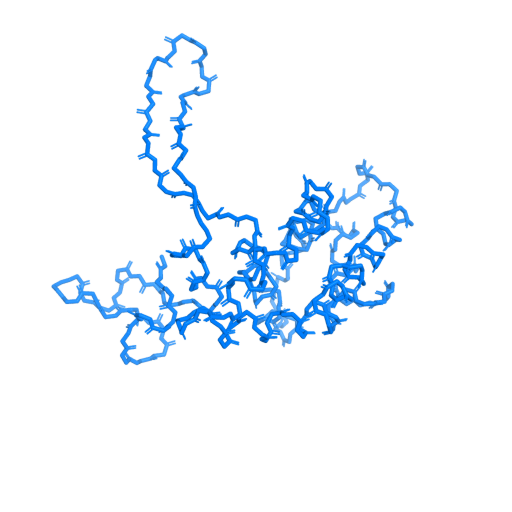 . LEU A 1 90 ? -5.898 7.402 0.381 1.00 97.81 90 LEU A C 1
ATOM 668 O O . LEU A 1 90 ? -7.010 7.246 -0.116 1.00 97.81 90 LEU A O 1
ATOM 672 N N . ARG A 1 91 ? -4.869 7.885 -0.320 1.00 97.44 91 ARG A N 1
ATOM 673 C CA . ARG A 1 91 ? -4.972 8.256 -1.735 1.00 97.44 91 ARG A CA 1
ATOM 674 C C . ARG A 1 91 ? -5.299 7.057 -2.614 1.00 97.44 91 ARG A C 1
ATOM 676 O O . ARG A 1 91 ? -6.132 7.197 -3.500 1.00 97.44 91 ARG A O 1
ATOM 683 N N . LEU A 1 92 ? -4.686 5.899 -2.370 1.00 98.00 92 LEU A N 1
ATOM 684 C CA . LEU A 1 92 ? -5.011 4.667 -3.093 1.00 98.00 92 LEU A CA 1
ATOM 685 C C . LEU A 1 92 ? -6.456 4.231 -2.833 1.00 98.00 92 LEU A C 1
ATOM 687 O O . LEU A 1 92 ? -7.173 3.955 -3.790 1.00 98.00 92 LEU A O 1
ATOM 691 N N . LEU A 1 93 ? -6.886 4.229 -1.568 1.00 98.06 93 LEU A N 1
ATOM 692 C CA . LEU A 1 93 ? -8.246 3.854 -1.174 1.00 98.06 93 LEU A CA 1
ATOM 693 C C . LEU A 1 93 ? -9.312 4.791 -1.760 1.00 98.06 93 LEU A C 1
ATOM 695 O O . LEU A 1 93 ? -10.400 4.344 -2.091 1.00 98.06 93 LEU A O 1
ATOM 699 N N . ARG A 1 94 ? -9.007 6.084 -1.913 1.00 97.88 94 ARG A N 1
ATOM 700 C CA . ARG A 1 94 ? -9.918 7.062 -2.534 1.00 97.88 94 ARG A CA 1
ATOM 701 C C . ARG A 1 94 ? -9.908 7.023 -4.060 1.00 97.88 94 ARG A C 1
ATOM 703 O O . ARG A 1 94 ? -10.906 7.368 -4.681 1.00 97.88 94 ARG A O 1
ATOM 710 N N . ALA A 1 95 ? -8.768 6.702 -4.667 1.00 97.75 95 ALA A N 1
ATOM 711 C CA . ALA A 1 95 ? -8.604 6.765 -6.117 1.00 97.75 95 ALA A CA 1
ATOM 712 C C . ALA A 1 95 ? -9.149 5.528 -6.838 1.00 97.75 95 ALA A C 1
ATOM 714 O O . ALA A 1 95 ? -9.424 5.598 -8.035 1.00 97.75 95 ALA A O 1
ATOM 715 N N . ILE A 1 96 ? -9.256 4.398 -6.138 1.00 97.56 96 ILE A N 1
ATOM 716 C CA . ILE A 1 96 ? -9.645 3.114 -6.711 1.00 97.56 96 ILE A CA 1
ATOM 717 C C . ILE A 1 96 ? -10.934 2.653 -6.052 1.00 97.56 96 ILE A C 1
ATOM 719 O O . ILE A 1 96 ? -11.033 2.636 -4.831 1.00 97.56 96 ILE A O 1
ATOM 723 N N . ASP A 1 97 ? -11.893 2.242 -6.875 1.00 96.94 97 ASP A N 1
ATOM 724 C CA . ASP A 1 97 ? -13.130 1.623 -6.414 1.00 96.94 97 ASP A CA 1
ATOM 725 C C . ASP A 1 97 ? -12.853 0.403 -5.511 1.00 96.94 97 ASP A C 1
ATOM 727 O O . ASP A 1 97 ? -11.968 -0.412 -5.804 1.00 96.94 97 ASP A O 1
ATOM 731 N N . THR A 1 98 ? -13.618 0.280 -4.423 1.00 97.94 98 THR A N 1
ATOM 732 C CA . THR A 1 98 ? -13.465 -0.774 -3.411 1.00 97.94 98 THR A CA 1
ATOM 733 C C . THR A 1 98 ? -13.519 -2.174 -4.017 1.00 97.94 98 THR A C 1
ATOM 735 O O . THR A 1 98 ? -12.655 -2.998 -3.707 1.00 97.94 98 THR A O 1
ATOM 738 N N . ASP A 1 99 ? -14.471 -2.454 -4.910 1.00 97.25 99 ASP A N 1
ATOM 739 C CA . ASP A 1 99 ? -14.616 -3.772 -5.533 1.00 97.25 99 ASP A CA 1
ATOM 740 C C . ASP A 1 99 ? -13.458 -4.052 -6.490 1.00 97.25 99 ASP A C 1
ATOM 742 O O . ASP A 1 99 ? -12.915 -5.164 -6.521 1.00 97.25 99 ASP A O 1
ATOM 746 N N . GLY A 1 100 ? -13.028 -3.028 -7.234 1.00 97.31 100 GLY A N 1
ATOM 747 C CA . GLY A 1 100 ? -11.856 -3.103 -8.104 1.00 97.31 100 GLY A CA 1
ATOM 748 C C . GLY A 1 100 ? -10.571 -3.411 -7.331 1.00 97.31 100 GLY A C 1
ATOM 749 O O . GLY A 1 100 ? -9.774 -4.262 -7.740 1.00 97.31 100 GLY A O 1
ATOM 750 N N . LEU A 1 101 ? -10.374 -2.760 -6.185 1.00 97.94 101 LEU A N 1
ATOM 751 C CA . LEU A 1 101 ? -9.231 -2.999 -5.310 1.00 97.94 101 LEU A CA 1
ATOM 752 C C . LEU A 1 101 ? -9.310 -4.379 -4.642 1.00 97.94 101 LEU A C 1
ATOM 754 O O . LEU A 1 101 ? -8.320 -5.116 -4.643 1.00 97.94 101 LEU A O 1
ATOM 758 N N . ALA A 1 102 ? -10.486 -4.776 -4.149 1.00 98.31 102 ALA A N 1
ATOM 759 C CA . ALA A 1 102 ? -10.718 -6.094 -3.564 1.00 98.31 102 ALA A CA 1
ATOM 760 C C . ALA A 1 102 ? -10.481 -7.223 -4.581 1.00 98.31 102 ALA A C 1
ATOM 762 O O . ALA A 1 102 ? -9.873 -8.240 -4.247 1.00 98.31 102 ALA A O 1
ATOM 763 N N . ALA A 1 103 ? -10.884 -7.050 -5.843 1.00 97.94 103 ALA A N 1
ATOM 764 C CA . ALA A 1 103 ? -10.612 -8.017 -6.905 1.00 97.94 103 ALA A CA 1
ATOM 765 C C . ALA A 1 103 ? -9.105 -8.208 -7.148 1.00 97.94 103 ALA A C 1
ATOM 767 O O . ALA A 1 103 ? -8.635 -9.346 -7.238 1.00 97.94 103 ALA A O 1
ATOM 768 N N . ARG A 1 104 ? -8.330 -7.114 -7.185 1.00 98.38 104 ARG A N 1
ATOM 769 C CA . ARG A 1 104 ? -6.862 -7.181 -7.304 1.00 98.38 104 ARG A CA 1
ATOM 770 C C . ARG A 1 104 ? -6.235 -7.885 -6.103 1.00 98.38 104 ARG A C 1
ATOM 772 O O . ARG A 1 104 ? -5.402 -8.770 -6.284 1.00 98.38 104 ARG A O 1
ATOM 779 N N . LEU A 1 105 ? -6.668 -7.554 -4.887 1.00 98.50 105 LEU A N 1
ATOM 780 C CA . LEU A 1 105 ? -6.186 -8.201 -3.665 1.00 98.50 105 LEU A CA 1
ATOM 781 C C . LEU A 1 105 ? -6.529 -9.699 -3.632 1.00 98.50 105 LEU A C 1
ATOM 783 O O . LEU A 1 105 ? -5.651 -10.493 -3.314 1.00 98.50 105 LEU A O 1
ATOM 787 N N . ARG A 1 106 ? -7.733 -10.119 -4.051 1.00 98.38 106 ARG A N 1
ATOM 788 C CA . ARG A 1 106 ? -8.079 -11.548 -4.208 1.00 98.38 106 ARG A CA 1
ATOM 789 C C . ARG A 1 106 ? -7.146 -12.262 -5.182 1.00 98.38 106 ARG A C 1
ATOM 791 O O . ARG A 1 106 ? -6.658 -13.347 -4.874 1.00 98.38 106 ARG A O 1
ATOM 798 N N . SER A 1 107 ? -6.861 -11.647 -6.332 1.00 98.19 107 SER A N 1
ATOM 799 C CA . SER A 1 107 ? -5.918 -12.211 -7.304 1.00 98.19 107 SER A CA 1
ATOM 800 C C . SER A 1 107 ? -4.512 -12.356 -6.721 1.00 98.19 107 SER A C 1
ATOM 802 O O . SER A 1 107 ? -3.832 -13.337 -7.013 1.00 98.19 107 SER A O 1
ATOM 804 N N . LEU A 1 108 ? -4.068 -11.394 -5.910 1.00 98.50 108 LEU A N 1
ATOM 805 C CA . LEU A 1 108 ? -2.772 -11.451 -5.240 1.00 98.50 108 LEU A CA 1
ATOM 806 C C . LEU A 1 108 ? -2.737 -12.520 -4.139 1.00 98.50 108 LEU A C 1
ATOM 808 O O . LEU A 1 108 ? -1.755 -13.252 -4.060 1.00 98.50 108 LEU A O 1
ATOM 812 N N . VAL A 1 109 ? -3.804 -12.652 -3.340 1.00 98.38 109 VAL A N 1
ATOM 813 C CA . VAL A 1 109 ? -3.960 -13.707 -2.318 1.00 98.38 109 VAL A CA 1
ATOM 814 C C . VAL A 1 109 ? -3.857 -15.101 -2.941 1.00 98.38 109 VAL A C 1
ATOM 816 O O . VAL A 1 109 ? -3.209 -15.976 -2.375 1.00 98.38 109 VAL A O 1
ATOM 819 N N . ALA A 1 110 ? -4.450 -15.301 -4.119 1.00 98.00 110 ALA A N 1
ATOM 820 C CA . ALA A 1 110 ? -4.444 -16.583 -4.820 1.00 98.00 110 ALA A CA 1
ATOM 821 C C . ALA A 1 110 ? -3.108 -16.928 -5.513 1.00 98.00 110 ALA A C 1
ATOM 823 O O . ALA A 1 110 ? -2.969 -18.024 -6.048 1.00 98.00 110 ALA A O 1
ATOM 824 N N . HIS A 1 111 ? -2.138 -16.010 -5.551 1.00 98.38 111 HIS A N 1
ATOM 825 C CA . HIS A 1 111 ? -0.886 -16.202 -6.281 1.00 98.38 111 HIS A CA 1
ATOM 826 C C . HIS A 1 111 ? 0.222 -16.754 -5.375 1.00 98.38 111 HIS A C 1
ATOM 828 O O . HIS A 1 111 ? 0.551 -16.133 -4.372 1.00 98.38 111 HIS A O 1
ATOM 834 N N . ASP A 1 112 ? 0.920 -17.816 -5.780 1.00 97.25 112 ASP A N 1
ATOM 835 C CA . ASP A 1 112 ? 1.924 -18.512 -4.947 1.00 97.25 112 ASP A CA 1
ATOM 836 C C . ASP A 1 112 ? 2.979 -17.592 -4.306 1.00 97.25 112 ASP A C 1
ATOM 838 O O . ASP A 1 112 ? 3.283 -17.691 -3.120 1.00 97.25 112 ASP A O 1
ATOM 842 N N . VAL A 1 113 ? 3.539 -16.663 -5.090 1.00 96.44 113 VAL A N 1
ATOM 843 C CA . VAL A 1 113 ? 4.592 -15.744 -4.613 1.00 96.44 113 VAL A CA 1
ATOM 844 C C . VAL A 1 113 ? 4.042 -14.575 -3.787 1.00 96.44 113 VAL A C 1
ATOM 846 O O . VAL A 1 113 ? 4.695 -14.135 -2.845 1.00 96.44 113 VAL A O 1
ATOM 849 N N . ALA A 1 114 ? 2.871 -14.036 -4.139 1.00 98.19 114 ALA A N 1
ATOM 850 C CA . ALA A 1 114 ? 2.341 -12.804 -3.546 1.00 98.19 114 ALA A CA 1
ATOM 851 C C . ALA A 1 114 ? 1.304 -13.068 -2.446 1.00 98.19 114 ALA A C 1
ATOM 853 O O . ALA A 1 114 ? 1.047 -12.186 -1.626 1.00 98.19 114 ALA A O 1
ATOM 854 N N . GLY A 1 115 ? 0.744 -14.273 -2.401 1.00 98.25 115 GLY A N 1
ATOM 855 C CA . GLY A 1 115 ? -0.352 -14.668 -1.532 1.00 98.25 115 GLY A CA 1
ATOM 856 C C . GLY A 1 115 ? -0.031 -14.487 -0.059 1.00 98.25 115 GLY A C 1
ATOM 857 O O . GLY A 1 115 ? -0.707 -13.688 0.589 1.00 98.25 115 GLY A O 1
ATOM 858 N N . PRO A 1 116 ? 1.048 -15.104 0.464 1.00 98.06 116 PRO A N 1
ATOM 859 C CA . PRO A 1 116 ? 1.389 -15.010 1.881 1.00 98.06 116 PRO A CA 1
ATOM 860 C C . PRO A 1 116 ? 1.533 -13.566 2.378 1.00 98.06 116 PRO A C 1
ATOM 862 O O . PRO A 1 116 ? 0.942 -13.193 3.391 1.00 98.06 116 PRO A O 1
ATOM 865 N N . VAL A 1 117 ? 2.262 -12.720 1.637 1.00 98.00 117 VAL A N 1
ATOM 866 C CA . VAL A 1 117 ? 2.454 -11.313 2.027 1.00 98.00 117 VAL A CA 1
ATOM 867 C C . VAL A 1 117 ? 1.183 -10.483 1.854 1.00 98.00 117 VAL A C 1
ATOM 869 O O . VAL A 1 117 ? 0.984 -9.522 2.594 1.00 98.00 117 VAL A O 1
ATOM 872 N N . THR A 1 118 ? 0.310 -10.841 0.913 1.00 98.56 118 THR A N 1
ATOM 873 C CA . THR A 1 118 ? -0.958 -10.134 0.696 1.00 98.56 118 THR A CA 1
ATOM 874 C C . THR A 1 118 ? -1.962 -10.470 1.791 1.00 98.56 118 THR A C 1
ATOM 876 O O . THR A 1 118 ? -2.570 -9.557 2.341 1.00 98.56 118 THR A O 1
ATOM 879 N N . THR A 1 119 ? -2.098 -11.742 2.171 1.00 98.19 119 THR A N 1
ATOM 880 C CA . THR A 1 119 ? -2.956 -12.162 3.291 1.00 98.19 119 THR A CA 1
ATOM 881 C C . THR A 1 119 ? -2.562 -11.451 4.583 1.00 98.19 119 THR A C 1
ATOM 883 O O . THR A 1 119 ? -3.421 -10.922 5.287 1.00 98.19 119 THR A O 1
ATOM 886 N N . GLU A 1 120 ? -1.262 -11.365 4.866 1.00 98.06 120 GLU A N 1
ATOM 887 C CA . GLU A 1 120 ? -0.767 -10.606 6.014 1.00 98.06 120 GLU A CA 1
ATOM 888 C C . GLU A 1 120 ? -1.078 -9.109 5.892 1.00 98.06 120 GLU A C 1
ATOM 890 O O . GLU A 1 120 ? -1.556 -8.505 6.849 1.00 98.06 120 GLU A O 1
ATOM 895 N N . ALA A 1 121 ? -0.880 -8.513 4.711 1.00 98.06 121 ALA A N 1
ATOM 896 C CA . ALA A 1 121 ? -1.199 -7.106 4.486 1.00 98.06 121 ALA A CA 1
ATOM 897 C C . ALA A 1 121 ? -2.685 -6.797 4.718 1.00 98.06 121 ALA A C 1
ATOM 899 O O . ALA A 1 121 ? -2.996 -5.762 5.293 1.00 98.06 121 ALA A O 1
ATOM 900 N N . VAL A 1 122 ? -3.605 -7.689 4.341 1.00 97.94 122 VAL A N 1
ATOM 901 C CA . VAL A 1 122 ? -5.044 -7.520 4.620 1.00 97.94 122 VAL A CA 1
ATOM 902 C C . VAL A 1 122 ? -5.313 -7.469 6.128 1.00 97.94 122 VAL A C 1
ATOM 904 O O . VAL A 1 122 ? -6.075 -6.618 6.587 1.00 97.94 122 VAL A O 1
ATOM 907 N N . GLY A 1 123 ? -4.648 -8.320 6.917 1.00 97.38 123 GLY A N 1
ATOM 908 C CA . GLY A 1 123 ? -4.705 -8.252 8.381 1.00 97.38 123 GLY A CA 1
ATOM 909 C C . GLY A 1 123 ? -4.144 -6.937 8.930 1.00 97.38 123 GLY A C 1
ATOM 910 O O . GLY A 1 123 ? -4.776 -6.287 9.764 1.00 97.38 123 GLY A O 1
ATOM 911 N N . LEU A 1 124 ? -3.002 -6.498 8.400 1.00 97.38 124 LEU A N 1
ATOM 912 C CA . LEU A 1 124 ? -2.366 -5.237 8.779 1.00 97.38 124 LEU A CA 1
ATOM 913 C C . LEU A 1 124 ? -3.211 -4.008 8.412 1.00 97.38 124 LEU A C 1
ATOM 915 O O . LEU A 1 124 ? -3.181 -3.031 9.153 1.00 97.38 124 LEU A O 1
ATOM 919 N N . VAL A 1 125 ? -3.992 -4.033 7.324 1.00 97.75 125 VAL A N 1
ATOM 920 C CA . VAL A 1 125 ? -4.924 -2.936 6.998 1.00 97.75 125 VAL A CA 1
ATOM 921 C C . VAL A 1 125 ? -5.944 -2.761 8.123 1.00 97.75 125 VAL A C 1
ATOM 923 O O . VAL A 1 125 ? -6.127 -1.646 8.606 1.00 97.75 125 VAL A O 1
ATOM 926 N N . ARG A 1 126 ? -6.553 -3.860 8.592 1.00 95.81 126 ARG A N 1
ATOM 927 C CA . ARG A 1 126 ? -7.506 -3.820 9.714 1.00 95.81 126 ARG A CA 1
ATOM 928 C C . ARG A 1 126 ? -6.844 -3.293 10.991 1.00 95.81 126 ARG A C 1
ATOM 930 O O . ARG A 1 126 ? -7.428 -2.469 11.681 1.00 95.81 126 ARG A O 1
ATOM 937 N N . GLN A 1 127 ? -5.615 -3.724 11.280 1.00 96.00 127 GLN A N 1
ATOM 938 C CA . GLN A 1 127 ? -4.875 -3.293 12.471 1.00 96.00 127 GLN A CA 1
ATOM 939 C C . GLN A 1 127 ? -4.466 -1.811 12.427 1.00 96.00 127 GLN A C 1
ATOM 941 O O . GLN A 1 127 ? -4.571 -1.115 13.431 1.00 96.00 127 GLN A O 1
ATOM 946 N N . LEU A 1 128 ? -3.963 -1.333 11.288 1.00 96.50 128 LEU A N 1
ATOM 947 C CA . LEU A 1 128 ? -3.378 0.005 11.165 1.00 96.50 128 LEU A CA 1
ATOM 948 C C . LEU A 1 128 ? -4.410 1.095 10.873 1.00 96.50 128 LEU A C 1
ATOM 950 O O . LEU A 1 128 ? -4.119 2.268 11.109 1.00 96.50 128 LEU A O 1
ATOM 954 N N . PHE A 1 129 ? -5.579 0.730 10.344 1.00 97.38 129 PHE A N 1
ATOM 955 C CA . PHE A 1 129 ? -6.566 1.690 9.843 1.00 97.38 129 PHE A CA 1
ATOM 956 C C . PHE A 1 129 ? -8.011 1.408 10.286 1.00 97.38 129 PHE A C 1
ATOM 958 O O . PHE A 1 129 ? -8.918 2.096 9.832 1.00 97.38 129 PHE A O 1
ATOM 965 N N . GLY A 1 130 ? -8.251 0.413 11.147 1.00 94.88 130 GLY A N 1
ATOM 966 C CA . GLY A 1 130 ? -9.604 -0.029 11.511 1.00 94.88 130 GLY A CA 1
ATOM 967 C C . GLY A 1 130 ? -10.358 0.874 12.492 1.00 94.88 130 GLY A C 1
ATOM 968 O O . GLY A 1 130 ? -11.569 0.736 12.635 1.00 94.88 130 GLY A O 1
ATOM 969 N N . THR A 1 131 ? -9.676 1.791 13.180 1.00 97.00 131 THR A N 1
ATOM 970 C CA . THR A 1 131 ? -10.294 2.738 14.122 1.00 97.00 131 THR A CA 1
ATOM 971 C C . THR A 1 131 ? -9.685 4.124 13.986 1.00 97.00 131 THR A C 1
ATOM 973 O O . THR A 1 131 ? -8.558 4.276 13.519 1.00 97.00 131 THR A O 1
ATOM 976 N N . GLU A 1 132 ? -10.393 5.144 14.467 1.00 96.50 132 GLU A N 1
ATOM 977 C CA . GLU A 1 132 ? -9.922 6.533 14.433 1.00 96.50 132 GLU A CA 1
ATOM 978 C C . GLU A 1 132 ? -8.592 6.742 15.173 1.00 96.50 132 GLU A C 1
ATOM 980 O O . GLU A 1 132 ? -7.810 7.621 14.819 1.00 96.50 132 GLU A O 1
ATOM 985 N N . GLN A 1 133 ? -8.325 5.923 16.195 1.00 94.81 133 GLN A N 1
ATOM 986 C CA . GLN A 1 133 ? -7.107 5.971 17.005 1.00 94.81 133 GLN A CA 1
ATOM 987 C C . GLN A 1 133 ? -5.999 5.050 16.480 1.00 94.81 133 GLN A C 1
ATOM 989 O O . GLN A 1 133 ? -4.930 4.996 17.083 1.00 94.81 133 GLN A O 1
ATOM 994 N N . SER A 1 134 ? -6.232 4.309 15.392 1.00 95.38 134 SER A N 1
ATOM 995 C CA . SER A 1 134 ? -5.213 3.424 14.828 1.00 95.38 134 SER A CA 1
ATOM 996 C C . SER A 1 134 ? -4.020 4.234 14.312 1.00 95.38 134 SER A C 1
ATOM 998 O O . SER A 1 134 ? -4.193 5.304 13.721 1.00 95.38 134 SER A O 1
ATOM 1000 N N . ASP A 1 135 ? -2.802 3.716 14.496 1.00 94.25 135 ASP A N 1
ATOM 1001 C CA . ASP A 1 135 ? -1.572 4.462 14.195 1.00 94.25 135 ASP A CA 1
ATOM 1002 C C . ASP A 1 135 ? -1.527 4.976 12.753 1.00 94.25 135 ASP A C 1
ATOM 1004 O O . ASP A 1 135 ? -1.153 6.125 12.507 1.00 94.25 135 ASP A O 1
ATOM 1008 N N . GLY A 1 136 ? -1.968 4.160 11.792 1.00 95.00 136 GLY A N 1
ATOM 1009 C CA . GLY A 1 136 ? -2.030 4.538 10.385 1.00 95.00 136 GLY A CA 1
ATOM 1010 C C . GLY A 1 136 ? -2.990 5.701 10.114 1.00 95.00 136 GLY A C 1
ATOM 1011 O O . GLY A 1 136 ? -2.696 6.548 9.270 1.00 95.00 136 GLY A O 1
ATOM 1012 N N . VAL A 1 137 ? -4.093 5.813 10.856 1.00 96.56 137 VAL A N 1
ATOM 1013 C CA . VAL A 1 137 ? -5.035 6.939 10.736 1.00 96.56 137 VAL A CA 1
ATOM 1014 C C . VAL A 1 137 ? -4.405 8.223 11.269 1.00 96.56 137 VAL A C 1
ATOM 1016 O O . VAL A 1 137 ? -4.359 9.234 10.565 1.00 96.56 137 VAL A O 1
ATOM 1019 N N . VAL A 1 138 ? -3.816 8.166 12.466 1.00 94.69 138 VAL A N 1
ATOM 1020 C CA . VAL A 1 138 ? -3.123 9.311 13.080 1.00 94.69 138 VAL A CA 1
ATOM 1021 C C . VAL A 1 138 ? -1.946 9.774 12.211 1.00 94.69 138 VAL A C 1
ATOM 1023 O O . VAL A 1 138 ? -1.696 10.973 12.063 1.00 94.69 138 VAL A O 1
ATOM 1026 N N . MET A 1 139 ? -1.216 8.840 11.598 1.00 93.94 139 MET A N 1
ATOM 1027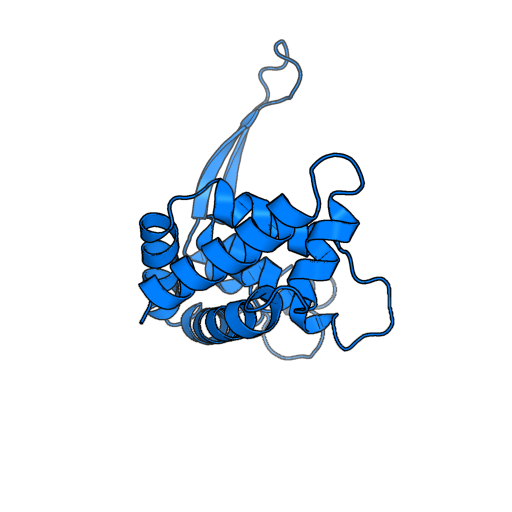 C CA . MET A 1 139 ? -0.178 9.138 10.607 1.00 93.94 139 MET A CA 1
ATOM 1028 C C . MET A 1 139 ? -0.742 9.864 9.380 1.00 93.94 139 MET A C 1
ATOM 1030 O O . MET A 1 139 ? -0.171 10.868 8.960 1.00 93.94 139 MET A O 1
ATOM 1034 N N . ALA A 1 140 ? -1.858 9.403 8.809 1.00 95.25 140 ALA A N 1
ATOM 1035 C CA . ALA A 1 140 ? -2.447 10.031 7.627 1.00 95.25 140 ALA A CA 1
ATOM 1036 C C . ALA A 1 140 ? -2.882 11.482 7.896 1.00 95.25 140 ALA A C 1
ATOM 1038 O O . ALA A 1 140 ? -2.575 12.364 7.093 1.00 95.25 140 ALA A O 1
ATOM 1039 N N . VAL A 1 141 ? -3.510 11.743 9.050 1.00 95.81 141 VAL A N 1
ATOM 1040 C CA . VAL A 1 141 ? -3.891 13.100 9.481 1.00 95.81 141 VAL A CA 1
ATOM 1041 C C . VAL A 1 141 ? -2.658 13.996 9.617 1.00 95.81 141 VAL A C 1
ATOM 1043 O O . VAL A 1 141 ? -2.614 15.086 9.047 1.00 95.81 141 VAL A O 1
ATOM 1046 N N . ARG A 1 142 ? -1.607 13.524 10.305 1.00 94.00 142 ARG A N 1
ATOM 1047 C CA . ARG A 1 142 ? -0.351 14.284 10.448 1.00 94.00 142 ARG A CA 1
ATOM 1048 C C . ARG A 1 142 ? 0.302 14.592 9.101 1.00 94.00 142 ARG A C 1
ATOM 1050 O O . ARG A 1 142 ? 0.767 15.710 8.890 1.00 94.00 142 ARG A O 1
ATOM 1057 N N . ALA A 1 143 ? 0.315 13.628 8.181 1.00 93.50 143 ALA A N 1
ATOM 1058 C CA . ALA A 1 143 ? 0.894 13.797 6.850 1.00 93.50 143 ALA A CA 1
ATOM 1059 C C . ALA A 1 143 ? 0.145 14.803 5.973 1.00 93.50 143 ALA A C 1
ATOM 1061 O O . ALA A 1 143 ? 0.775 15.464 5.147 1.00 93.50 143 ALA A O 1
ATOM 1062 N N . ALA A 1 144 ? -1.178 14.892 6.111 1.00 92.94 144 ALA A N 1
ATOM 1063 C CA . ALA A 1 144 ? -1.988 15.831 5.343 1.00 92.94 144 ALA A CA 1
ATOM 1064 C C . ALA A 1 144 ? -1.796 17.287 5.798 1.00 92.94 144 ALA A C 1
ATOM 1066 O O . ALA A 1 144 ? -2.006 18.213 5.007 1.00 92.94 144 ALA A O 1
ATOM 1067 N N . GLY A 1 145 ? -1.368 17.512 7.044 1.00 90.50 145 GLY A N 1
ATOM 1068 C CA . GLY A 1 145 ? -1.207 18.854 7.598 1.00 90.50 145 GLY A CA 1
ATOM 1069 C C . GLY A 1 145 ? -2.523 19.633 7.546 1.00 90.50 145 GLY A C 1
ATOM 1070 O O . GLY A 1 145 ? -3.561 19.125 7.948 1.00 90.50 145 GLY A O 1
ATOM 1071 N N . THR A 1 146 ? -2.495 20.862 7.028 1.00 89.62 146 THR A N 1
ATOM 1072 C CA . THR A 1 146 ? -3.682 21.732 6.913 1.00 89.62 146 THR A CA 1
ATOM 1073 C C . THR A 1 146 ? -4.366 21.658 5.545 1.00 89.62 146 THR A C 1
ATOM 1075 O O . THR A 1 146 ? -5.175 22.524 5.225 1.00 89.62 146 THR A O 1
ATOM 1078 N N . SER A 1 147 ? -3.989 20.700 4.692 1.00 86.62 147 SER A N 1
ATOM 1079 C CA . SER A 1 147 ? -4.521 20.619 3.322 1.00 86.62 147 SER A CA 1
ATOM 1080 C C . SER A 1 147 ? -5.959 20.104 3.253 1.00 86.62 147 SER A C 1
ATOM 1082 O O . SER A 1 147 ? -6.658 20.384 2.283 1.00 86.62 147 SER A O 1
ATOM 1084 N N . GLU A 1 148 ? -6.403 19.378 4.276 1.00 91.44 148 GLU A N 1
ATOM 1085 C CA . GLU A 1 148 ? -7.733 18.787 4.371 1.00 91.44 148 GLU A CA 1
ATOM 1086 C C . GLU A 1 148 ? -8.136 18.672 5.850 1.00 91.44 148 GLU A C 1
ATOM 1088 O O . GLU A 1 148 ? -7.280 18.618 6.735 1.00 91.44 148 GLU A O 1
ATOM 1093 N N . ASP A 1 149 ? -9.442 18.665 6.117 1.00 96.00 149 ASP A N 1
ATOM 1094 C CA . ASP A 1 149 ? -9.997 18.506 7.459 1.00 96.00 149 ASP A CA 1
ATOM 1095 C C . ASP A 1 149 ? -9.668 17.128 8.071 1.00 96.00 149 ASP A C 1
ATOM 1097 O O . ASP A 1 149 ? -9.829 16.077 7.443 1.00 96.00 149 ASP A O 1
ATOM 1101 N N . ALA A 1 150 ? -9.229 17.134 9.333 1.00 96.75 150 ALA A N 1
ATOM 1102 C CA . ALA A 1 150 ? -8.775 15.935 10.030 1.00 96.75 150 ALA A CA 1
ATOM 1103 C C . ALA A 1 150 ? -9.902 14.915 10.249 1.00 96.75 150 ALA A C 1
ATOM 1105 O O . ALA A 1 150 ? -9.664 13.716 10.109 1.00 96.75 150 ALA A O 1
ATOM 1106 N N . ALA A 1 151 ? -11.124 15.368 10.553 1.00 97.12 151 ALA A N 1
ATOM 1107 C CA . ALA A 1 151 ? -12.259 14.468 10.749 1.00 97.12 151 ALA A CA 1
ATOM 1108 C C . ALA A 1 151 ? -12.640 13.769 9.435 1.00 97.12 151 ALA A C 1
ATOM 1110 O O . ALA A 1 151 ? -12.915 12.569 9.425 1.00 97.12 151 ALA A O 1
ATOM 1111 N N . THR A 1 152 ? -12.560 14.488 8.314 1.00 97.75 152 THR A N 1
ATOM 1112 C CA . THR A 1 152 ? -12.792 13.936 6.972 1.00 97.75 152 THR A CA 1
ATOM 1113 C C . THR A 1 152 ? -11.767 12.858 6.612 1.00 97.75 152 THR A C 1
ATOM 1115 O O . THR A 1 152 ? -12.151 11.787 6.133 1.00 97.75 152 THR A O 1
ATOM 1118 N N . ILE A 1 153 ? -10.476 13.096 6.874 1.00 97.88 153 ILE A N 1
ATOM 1119 C CA . ILE A 1 153 ? -9.412 12.101 6.662 1.00 97.88 153 ILE A CA 1
ATOM 1120 C C . ILE A 1 153 ? -9.652 10.859 7.519 1.00 97.88 153 ILE A C 1
ATOM 1122 O O . ILE A 1 153 ? -9.637 9.747 6.992 1.00 97.88 153 ILE A O 1
ATOM 1126 N N . THR A 1 154 ? -9.886 11.050 8.818 1.00 98.19 154 THR A N 1
ATOM 1127 C CA . THR A 1 154 ? -10.123 9.969 9.780 1.00 98.19 154 THR A CA 1
ATOM 1128 C C . THR A 1 154 ? -11.311 9.109 9.360 1.00 98.19 154 THR A C 1
ATOM 1130 O O . THR A 1 154 ? -11.156 7.901 9.181 1.00 98.19 154 THR A O 1
ATOM 1133 N N . GLY A 1 155 ? -12.469 9.733 9.117 1.00 98.19 155 GLY A N 1
ATOM 1134 C CA . GLY A 1 155 ? -13.681 9.029 8.703 1.00 98.19 155 GLY A CA 1
ATOM 1135 C C . GLY A 1 155 ? -13.507 8.304 7.369 1.00 98.19 155 GLY A C 1
ATOM 1136 O O . GLY A 1 155 ? -13.876 7.138 7.255 1.00 98.19 155 GLY A O 1
ATOM 1137 N N . SER A 1 156 ? -12.870 8.948 6.383 1.00 98.00 156 SER A N 1
ATOM 1138 C CA . SER A 1 156 ? -12.599 8.324 5.079 1.00 98.00 156 SER A CA 1
ATOM 1139 C C . SER A 1 156 ? -11.677 7.117 5.204 1.00 98.00 156 SER A C 1
ATOM 1141 O O . SER A 1 156 ? -11.925 6.091 4.581 1.00 98.00 156 SER A O 1
ATOM 1143 N N . MET A 1 157 ? -10.600 7.238 5.984 1.00 98.19 157 MET A N 1
ATOM 1144 C CA . MET A 1 157 ? -9.623 6.166 6.140 1.00 98.19 157 MET A CA 1
ATOM 1145 C C . MET A 1 157 ? -10.262 4.936 6.783 1.00 98.19 157 MET A C 1
ATOM 1147 O O . MET A 1 157 ? -10.135 3.841 6.241 1.00 98.19 157 MET A O 1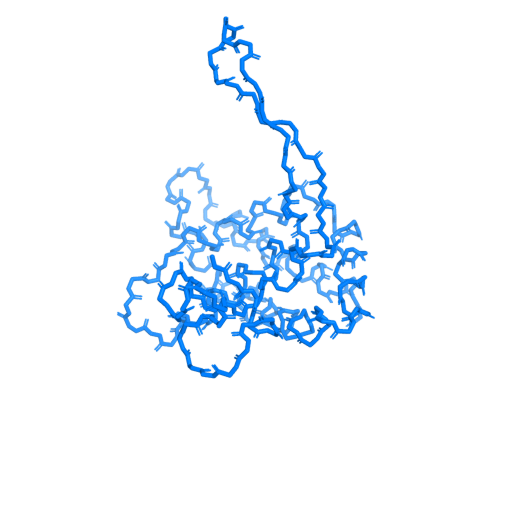
ATOM 1151 N N . VAL A 1 158 ? -10.974 5.124 7.900 1.00 98.56 158 VAL A N 1
ATOM 1152 C CA . VAL A 1 158 ? -11.626 4.026 8.627 1.00 98.56 158 VAL A CA 1
ATOM 1153 C C . VAL A 1 158 ? -12.704 3.371 7.769 1.00 98.56 158 VAL A C 1
ATOM 1155 O O . VAL A 1 158 ? -12.727 2.144 7.662 1.00 98.56 158 VAL A O 1
ATOM 1158 N N . ALA A 1 159 ? -13.558 4.169 7.118 1.00 98.50 159 ALA A N 1
ATOM 1159 C CA . ALA A 1 159 ? -14.615 3.650 6.254 1.00 98.50 159 ALA A CA 1
ATOM 1160 C C . ALA A 1 159 ? -14.033 2.839 5.088 1.00 98.50 159 ALA A C 1
ATOM 1162 O O . ALA A 1 159 ? -14.325 1.656 4.962 1.00 98.50 159 ALA A O 1
ATOM 1163 N N . LEU A 1 160 ? -13.121 3.419 4.301 1.00 98.38 160 LEU A N 1
ATOM 1164 C CA . LEU A 1 160 ? -12.580 2.757 3.109 1.00 98.38 160 LEU A CA 1
ATOM 1165 C C . LEU A 1 160 ? -11.713 1.533 3.447 1.00 98.38 160 LEU A C 1
ATOM 1167 O O . LEU A 1 160 ? -11.738 0.541 2.717 1.00 98.38 160 LEU A O 1
ATOM 1171 N N . ALA A 1 161 ? -10.956 1.568 4.550 1.00 98.06 161 ALA A N 1
ATOM 1172 C CA . ALA A 1 161 ? -10.204 0.405 5.024 1.00 98.06 161 ALA A CA 1
ATOM 1173 C C . ALA A 1 161 ? -11.141 -0.725 5.486 1.00 98.06 161 ALA A C 1
ATOM 1175 O O . ALA A 1 161 ? -10.881 -1.905 5.224 1.00 98.06 161 ALA A O 1
ATOM 1176 N N . THR A 1 162 ? -12.249 -0.379 6.143 1.00 98.00 162 THR A N 1
ATOM 1177 C CA . THR A 1 162 ? -13.278 -1.347 6.543 1.00 98.00 162 THR A CA 1
ATOM 1178 C C . THR A 1 162 ? -13.969 -1.936 5.320 1.00 98.00 162 THR A C 1
ATOM 1180 O O . THR A 1 162 ? -14.087 -3.157 5.224 1.00 98.00 162 THR A O 1
ATOM 1183 N N . ASP A 1 163 ? -14.343 -1.103 4.352 1.00 98.25 163 ASP A N 1
ATOM 1184 C CA . ASP A 1 163 ? -15.029 -1.523 3.132 1.00 98.25 163 ASP A CA 1
ATOM 1185 C C . ASP A 1 163 ? -14.165 -2.490 2.318 1.00 98.25 163 ASP A C 1
ATOM 1187 O O . ASP A 1 163 ? -14.603 -3.600 2.009 1.00 98.25 163 ASP A O 1
ATOM 1191 N N . VAL A 1 164 ? -12.904 -2.133 2.036 1.00 97.62 164 VAL A N 1
ATOM 1192 C CA . VAL A 1 164 ? -12.020 -2.994 1.230 1.00 97.62 164 VAL A CA 1
ATOM 1193 C C . VAL A 1 164 ? -11.722 -4.317 1.928 1.00 97.62 164 VAL A C 1
ATOM 1195 O O . VAL A 1 164 ? -11.658 -5.357 1.276 1.00 97.62 164 VAL A O 1
ATOM 1198 N N . THR A 1 165 ? -11.559 -4.314 3.253 1.00 96.38 165 THR A N 1
ATOM 1199 C CA . THR A 1 165 ? -11.281 -5.551 3.991 1.00 96.38 165 THR A CA 1
ATOM 1200 C C . THR A 1 165 ? -12.528 -6.404 4.200 1.00 96.38 165 THR A C 1
ATOM 1202 O O . THR A 1 165 ? -12.399 -7.623 4.270 1.00 96.38 165 THR A O 1
ATOM 1205 N N . SER A 1 166 ? -13.721 -5.811 4.256 1.00 96.69 166 SER A N 1
ATOM 1206 C CA . SER A 1 166 ? -14.995 -6.543 4.303 1.00 96.69 166 SER A CA 1
ATOM 1207 C C . SER A 1 166 ? -15.339 -7.150 2.944 1.00 96.69 166 SER A C 1
ATOM 1209 O O . SER A 1 166 ? -15.797 -8.286 2.868 1.00 96.69 166 SER A O 1
ATOM 1211 N N . ALA A 1 167 ? -15.034 -6.444 1.851 1.00 96.25 167 ALA A N 1
ATOM 1212 C CA . ALA A 1 167 ? -15.231 -6.933 0.488 1.00 96.25 167 ALA A CA 1
ATOM 1213 C C . ALA A 1 167 ? -14.381 -8.176 0.153 1.00 96.25 167 ALA A C 1
ATOM 1215 O O . ALA A 1 167 ? -14.652 -8.853 -0.840 1.00 96.25 167 ALA A O 1
ATOM 1216 N N . LEU A 1 168 ? -13.352 -8.486 0.950 1.00 90.00 168 LEU A N 1
ATOM 1217 C CA . LEU A 1 168 ? -12.490 -9.659 0.780 1.00 90.00 168 LEU A CA 1
ATOM 1218 C C . LEU A 1 168 ? -13.006 -10.935 1.460 1.00 90.00 168 LEU A C 1
ATOM 1220 O O . LEU A 1 168 ? -12.544 -12.013 1.077 1.00 90.00 168 LEU A O 1
ATOM 1224 N N . GLY A 1 169 ? -13.956 -10.826 2.395 1.00 74.75 169 GLY A N 1
ATOM 1225 C CA . GLY A 1 169 ? -14.342 -11.910 3.307 1.00 74.75 169 GLY A CA 1
ATOM 1226 C C . GLY A 1 169 ? -13.685 -11.771 4.674 1.00 74.75 169 GLY A C 1
ATOM 1227 O O . GLY A 1 169 ? -12.434 -11.823 4.763 1.00 74.75 169 GLY A O 1
#

Secondary structure (DSSP, 8-state):
-EEGGGS-SSSSB---GGGTTTS-BEETT-GGGGTSEEEEEEE-SSTT---EEEEEEE-HHHHHHHHHHHHHHHHT-SS---THHHHHHHHHHHHS-HHHHHHHHHHHHTSTTTHHHHHHHHHHHHHHHSSTTSHHHHHHHHHHTTSS-HHHHHHHHHHHHHHHHHTT-

pLDDT: mean 93.47, std 8.55, range [50.66, 98.56]

Radius of gyration: 17.2 Å; chains: 1; bounding box: 43×40×44 Å

Sequence (169 aa):
MVPEALAGPGTRGARLGPHGKRAARRAKGLEGALVDRDRHSIAALDPSDNRQISMWVAGPGALLVAKVHKIAERVDASDRVRDKDALDVLRLLRAIDTDGLAARLRSLVAHDVAGPVTTEAVGLVRQLFGTEQSDGVVMAVRAAGTSEDAATITGSMVALATDVTSALG

Foldseek 3Di:
DAEQLQQPDDDFFRQPDPVGGPPDTYAHLQQQLVPQWDWDWDFDPDPVGGDIDIDIDHHLLSLLLRLLSVQVVPVPPPDDRQLVSLLVNLVSLVVDDLLRNLVSLLSQLPDPRRNVSSVVSLVSLCQQQQALPRVSLVSNLVNCDPVDDSVVSNVSSNVSSCSNSVSND